Protein AF-A0A7C6SJ55-F1 (afdb_monomer)

Secondary structure (DSSP, 8-state):
--HHHHHHHHHHHS-HHHHHHHHHHHTT-HHHHHHHHHHHHHHHHHTT--HHHHHHHHHHHHHHTT----EEEEETTEEEEE-

Solvent-accessible surface area (backbone atoms only — not comparable to full-atom values): 4877 Å² total; per-residue (Å²): 137,53,73,68,58,56,52,50,61,52,49,67,74,64,43,70,60,62,59,51,51,56,58,59,62,49,68,79,35,65,68,58,54,51,51,50,32,52,50,53,33,52,54,35,46,75,72,67,44,56,56,71,58,32,37,51,51,30,50,52,55,39,44,73,67,66,49,86,64,71,50,67,50,61,54,100,88,50,75,49,76,50,112

Sequence (83 aa):
MNEQELVNAVIEKINVADINEQCSEIKGNSDMIFRLVLKAGEVLLHNGGEIFRVEQTMEIIANHYGVVSIDVYAVSNGIFVTM

Mean predicted aligned error: 11.93 Å

Structure (mmCIF, N/CA/C/O backbone):
data_AF-A0A7C6SJ55-F1
#
_entry.id   AF-A0A7C6SJ55-F1
#
loop_
_atom_site.group_PDB
_atom_site.id
_atom_site.type_symbol
_atom_site.label_atom_id
_atom_site.label_alt_id
_atom_site.label_comp_id
_atom_site.label_asym_id
_atom_site.label_entity_id
_atom_site.label_seq_id
_atom_site.pdbx_PDB_ins_code
_atom_site.Cartn_x
_atom_site.Cartn_y
_atom_site.Cartn_z
_atom_site.occupancy
_atom_site.B_iso_or_equiv
_atom_site.auth_seq_id
_atom_site.auth_comp_id
_atom_site.auth_asym_id
_atom_site.auth_atom_id
_atom_site.pdbx_PDB_model_num
ATOM 1 N N . MET A 1 1 ? -36.462 31.157 -9.117 1.00 56.72 1 MET A N 1
ATOM 2 C CA . MET A 1 1 ? -35.266 30.397 -8.725 1.00 56.72 1 MET A CA 1
ATOM 3 C C . MET A 1 1 ? -34.233 31.422 -8.303 1.00 56.72 1 MET A C 1
ATOM 5 O O . MET A 1 1 ? -33.753 32.160 -9.157 1.00 56.72 1 MET A O 1
ATOM 9 N N . ASN A 1 2 ? -34.045 31.584 -6.994 1.00 73.94 2 ASN A N 1
ATOM 10 C CA . ASN A 1 2 ? -33.195 32.638 -6.427 1.00 73.94 2 ASN A CA 1
ATOM 11 C C . ASN A 1 2 ? -31.722 32.203 -6.402 1.00 73.94 2 ASN A C 1
ATOM 13 O O . ASN A 1 2 ? -31.434 31.016 -6.275 1.00 73.94 2 ASN A O 1
ATOM 17 N N . GLU A 1 3 ? -30.789 33.159 -6.451 1.00 74.75 3 GLU A N 1
ATOM 18 C CA . GLU A 1 3 ? -29.348 32.887 -6.282 1.00 74.75 3 GLU A CA 1
ATOM 19 C C . GLU A 1 3 ? -29.053 32.083 -5.003 1.00 74.75 3 GLU A C 1
ATOM 21 O O . GLU A 1 3 ? -28.240 31.163 -5.041 1.00 74.75 3 GLU A O 1
ATOM 26 N N . GLN A 1 4 ? -29.775 32.337 -3.902 1.00 70.25 4 GLN A N 1
ATOM 27 C CA . GLN A 1 4 ? -29.669 31.543 -2.670 1.00 70.25 4 GLN A CA 1
ATOM 28 C C . GLN A 1 4 ? -30.019 30.055 -2.857 1.00 70.25 4 GLN A C 1
ATOM 30 O O . GLN A 1 4 ? -29.352 29.206 -2.276 1.00 70.25 4 GLN A O 1
ATOM 35 N N . GLU A 1 5 ? -31.038 29.717 -3.656 1.00 75.44 5 GLU A N 1
ATOM 36 C CA . GLU A 1 5 ? -31.402 28.311 -3.913 1.00 75.44 5 GLU A CA 1
ATOM 37 C C . GLU A 1 5 ? -30.322 27.603 -4.733 1.00 75.44 5 GLU A C 1
ATOM 39 O O . GLU A 1 5 ? -30.011 26.442 -4.477 1.00 75.44 5 GLU A O 1
ATOM 44 N N . LEU A 1 6 ? -29.716 28.312 -5.690 1.00 69.88 6 LEU A N 1
ATOM 45 C CA . LEU A 1 6 ? -28.647 27.775 -6.529 1.00 69.88 6 LEU A CA 1
ATOM 46 C C . LEU A 1 6 ? -27.364 27.529 -5.725 1.00 69.88 6 LEU A C 1
ATOM 48 O O . LEU A 1 6 ? -26.736 26.485 -5.881 1.00 69.88 6 LEU A O 1
ATOM 52 N N . VAL A 1 7 ? -27.002 28.455 -4.832 1.00 73.00 7 VAL A N 1
ATOM 53 C CA . VAL A 1 7 ? -25.856 28.299 -3.923 1.00 73.00 7 VAL A CA 1
ATOM 54 C C . VAL A 1 7 ? -26.086 27.136 -2.954 1.00 73.00 7 VAL A C 1
ATOM 56 O O . VAL A 1 7 ? -25.190 26.314 -2.775 1.00 73.00 7 VAL A O 1
ATOM 59 N N . ASN A 1 8 ? -27.294 26.999 -2.401 1.00 68.19 8 ASN A N 1
ATOM 60 C CA . ASN A 1 8 ? -27.628 25.899 -1.493 1.00 68.19 8 ASN A CA 1
ATOM 61 C C . ASN A 1 8 ? -27.583 24.529 -2.191 1.00 68.19 8 ASN A C 1
ATOM 63 O O . ASN A 1 8 ? -27.026 23.587 -1.637 1.00 68.19 8 ASN A O 1
ATOM 67 N N . ALA A 1 9 ? -28.064 24.434 -3.435 1.00 69.81 9 ALA A N 1
ATOM 68 C CA . ALA A 1 9 ? -27.997 23.205 -4.231 1.00 69.81 9 ALA A CA 1
ATOM 69 C C . ALA A 1 9 ? -26.562 22.815 -4.642 1.00 69.81 9 ALA A C 1
ATOM 71 O O . ALA A 1 9 ? -26.281 21.641 -4.887 1.00 69.81 9 ALA A O 1
ATOM 72 N N . VAL A 1 10 ? -25.643 23.784 -4.751 1.00 67.25 10 VAL A N 1
ATOM 73 C CA . VAL A 1 10 ? -24.214 23.518 -4.991 1.00 67.25 10 VAL A CA 1
ATOM 74 C C . VAL A 1 10 ? -23.519 23.074 -3.702 1.00 67.25 10 VAL A C 1
ATOM 76 O O . VAL A 1 10 ? -22.724 22.140 -3.747 1.00 67.25 10 VAL A O 1
ATOM 79 N N . ILE A 1 11 ? -23.849 23.681 -2.557 1.00 63.34 11 ILE A N 1
ATOM 80 C CA . ILE A 1 11 ? -23.310 23.294 -1.243 1.00 63.34 11 ILE A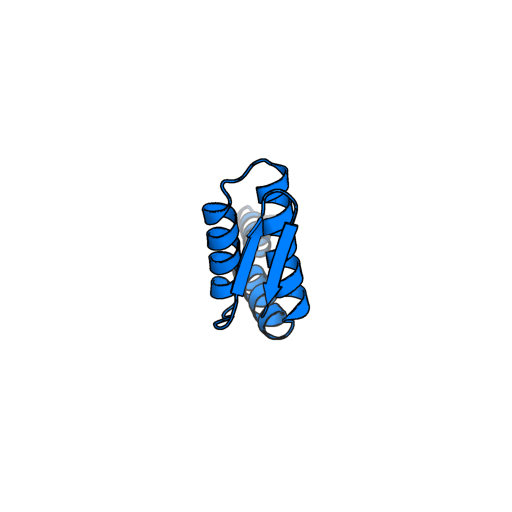 CA 1
ATOM 81 C C . ILE A 1 11 ? -23.762 21.879 -0.850 1.00 63.34 11 ILE A C 1
ATOM 83 O O . ILE A 1 11 ? -22.931 21.100 -0.393 1.00 63.34 11 ILE A O 1
ATOM 87 N N . GLU A 1 12 ? -25.018 21.495 -1.108 1.00 62.59 12 GLU A N 1
ATOM 88 C CA . GLU A 1 12 ? -25.494 20.113 -0.901 1.00 62.59 12 GLU A CA 1
ATOM 89 C C . GLU A 1 12 ? -24.710 19.075 -1.720 1.00 62.59 12 GLU A C 1
ATOM 91 O O . GLU A 1 12 ? -24.552 17.942 -1.280 1.00 62.59 12 GLU A O 1
ATOM 96 N N . LYS A 1 13 ? -24.173 19.448 -2.889 1.00 60.03 13 LYS A N 1
ATOM 97 C CA . LYS A 1 13 ? -23.347 18.560 -3.727 1.00 60.03 13 LYS A CA 1
ATOM 98 C C . LYS A 1 13 ? -21.876 18.504 -3.305 1.00 60.03 13 LYS A C 1
ATOM 100 O O . LYS A 1 13 ? -21.145 17.645 -3.789 1.00 60.03 13 LYS A O 1
ATOM 105 N N . ILE A 1 14 ? -21.439 19.409 -2.429 1.00 56.88 14 ILE A N 1
ATOM 106 C CA . ILE A 1 14 ? -20.103 19.429 -1.818 1.00 56.88 14 ILE A CA 1
ATOM 107 C C . ILE A 1 14 ? -20.281 19.151 -0.322 1.00 56.88 14 ILE A C 1
ATOM 109 O O . ILE A 1 14 ? -19.918 19.955 0.536 1.00 56.88 14 ILE A O 1
ATOM 113 N N . ASN A 1 15 ? -20.900 18.023 0.019 1.00 56.34 15 ASN A N 1
ATOM 114 C CA . ASN A 1 15 ? -21.077 17.662 1.413 1.00 56.34 15 ASN A CA 1
ATOM 115 C C . ASN A 1 15 ? -19.858 16.869 1.901 1.00 56.34 15 ASN A C 1
ATOM 117 O O . ASN A 1 15 ? -19.645 15.717 1.533 1.00 56.34 15 ASN A O 1
ATOM 121 N N . VAL A 1 16 ? -19.045 17.485 2.762 1.00 55.34 16 VAL A N 1
ATOM 122 C CA . VAL A 1 16 ? -17.918 16.819 3.447 1.00 55.34 16 VAL A CA 1
ATOM 123 C C . VAL A 1 16 ? -18.411 15.619 4.281 1.00 55.34 16 VAL A C 1
ATOM 125 O O . VAL A 1 16 ? -17.638 14.705 4.567 1.00 55.34 16 VAL A O 1
ATOM 128 N N . ALA A 1 17 ? -19.702 15.586 4.635 1.00 52.78 17 ALA A N 1
ATOM 129 C CA . ALA A 1 17 ? -20.329 14.453 5.307 1.00 52.78 17 ALA A CA 1
ATOM 130 C C . ALA A 1 17 ? -20.398 13.189 4.429 1.00 52.78 17 ALA A C 1
ATOM 132 O O . ALA A 1 17 ? -20.085 12.124 4.944 1.00 52.78 17 ALA A O 1
ATOM 133 N N . ASP A 1 18 ? -20.676 13.299 3.123 1.00 50.78 18 ASP A N 1
ATOM 134 C CA . ASP A 1 18 ? -20.731 12.134 2.217 1.00 50.78 18 ASP A CA 1
ATOM 135 C C . ASP A 1 18 ? -19.348 11.482 2.049 1.00 50.78 18 ASP A C 1
ATOM 137 O O . ASP A 1 18 ? -19.225 10.262 1.959 1.00 50.78 18 ASP A O 1
ATOM 141 N N . ILE A 1 19 ? -18.280 12.289 2.079 1.00 56.44 19 ILE A N 1
ATOM 142 C CA . ILE A 1 19 ? -16.892 11.796 2.071 1.00 56.44 19 ILE A CA 1
ATOM 143 C C . ILE A 1 19 ? -16.577 11.068 3.388 1.00 56.44 19 ILE A C 1
ATOM 145 O O . ILE A 1 19 ? -15.972 9.997 3.383 1.00 56.44 19 ILE A O 1
ATOM 149 N N . ASN A 1 20 ? -16.998 11.626 4.526 1.00 51.06 20 ASN A N 1
ATOM 150 C CA . ASN A 1 20 ? -16.760 11.019 5.838 1.00 51.06 20 ASN A CA 1
ATOM 151 C C . ASN A 1 20 ? -17.601 9.752 6.078 1.00 51.06 20 ASN A C 1
ATOM 153 O O . ASN A 1 20 ? -17.140 8.852 6.779 1.00 51.06 20 ASN A O 1
ATOM 157 N N . GLU A 1 21 ? -18.799 9.664 5.499 1.00 51.41 21 GLU A N 1
ATOM 158 C CA . GLU A 1 21 ? -19.685 8.500 5.597 1.00 51.41 21 GLU A CA 1
ATOM 159 C C . GLU A 1 21 ? -19.192 7.340 4.716 1.00 51.41 21 GLU A C 1
ATOM 161 O O . GLU A 1 21 ? -19.148 6.197 5.168 1.00 51.41 21 GLU A O 1
ATOM 166 N N . GLN A 1 22 ? -18.633 7.631 3.534 1.00 52.47 22 GLN A N 1
ATOM 167 C CA . GLN A 1 22 ? -17.875 6.633 2.766 1.00 52.47 22 GLN A CA 1
ATOM 168 C C . GLN A 1 22 ? -16.637 6.126 3.529 1.00 52.47 22 GLN A C 1
ATOM 170 O O . GLN A 1 22 ? -16.332 4.933 3.503 1.00 52.47 22 GLN A O 1
ATOM 175 N N . CYS A 1 23 ? -15.935 6.999 4.261 1.00 45.56 23 CYS A N 1
ATOM 176 C CA . CYS A 1 23 ? -14.786 6.606 5.085 1.00 45.56 23 CYS A CA 1
ATOM 177 C C . CYS A 1 23 ? -15.163 5.758 6.318 1.00 45.56 23 CYS A C 1
ATOM 179 O O . CYS A 1 23 ? -14.325 4.989 6.797 1.00 45.56 23 CYS A O 1
ATOM 181 N N . SER A 1 24 ? -16.391 5.863 6.843 1.00 44.59 24 SER A N 1
ATOM 182 C CA . SER A 1 24 ? -16.851 5.073 7.996 1.00 44.59 24 SER A CA 1
ATOM 183 C C . SER A 1 24 ? -17.390 3.688 7.608 1.00 44.59 24 SER A C 1
ATOM 185 O O . SER A 1 24 ? -17.216 2.751 8.387 1.00 44.59 24 SER A O 1
ATOM 187 N N . GLU A 1 25 ? -17.930 3.508 6.396 1.00 49.31 25 GLU A N 1
ATOM 188 C CA . GLU A 1 25 ? -18.286 2.183 5.850 1.00 49.31 25 GLU A CA 1
ATOM 189 C C . GLU A 1 25 ? -17.052 1.328 5.500 1.00 49.31 25 GLU A C 1
ATOM 191 O O . GLU A 1 25 ? -17.066 0.106 5.669 1.00 49.31 25 GLU A O 1
ATOM 196 N N . ILE A 1 26 ? -15.942 1.949 5.081 1.00 53.91 26 ILE A N 1
ATOM 197 C CA . ILE A 1 26 ? -14.693 1.238 4.744 1.00 53.91 26 ILE A CA 1
ATOM 198 C C . ILE A 1 26 ? -14.008 0.651 5.990 1.00 53.91 26 ILE A C 1
ATOM 200 O O . ILE A 1 26 ? -13.312 -0.361 5.890 1.00 53.91 26 ILE A O 1
ATOM 204 N N . LYS A 1 27 ? -14.258 1.208 7.183 1.00 50.94 27 LYS A N 1
ATOM 205 C CA . LYS A 1 27 ? -13.694 0.722 8.458 1.00 50.94 27 LYS A CA 1
ATOM 206 C C . LYS A 1 27 ? -14.036 -0.740 8.783 1.00 50.94 27 LYS A C 1
ATOM 208 O O . LYS A 1 27 ? -13.372 -1.328 9.630 1.00 50.94 27 LYS A O 1
ATOM 213 N N . GLY A 1 28 ? -15.049 -1.321 8.135 1.00 53.66 28 GLY A N 1
ATOM 214 C CA . GLY A 1 28 ? -15.423 -2.732 8.278 1.00 53.66 28 GLY A CA 1
ATOM 215 C C . GLY A 1 28 ? -14.939 -3.654 7.154 1.00 53.66 28 GLY A C 1
ATOM 216 O O . GLY A 1 28 ? -15.196 -4.853 7.224 1.00 53.66 28 GLY A O 1
ATOM 217 N N . ASN A 1 29 ? -14.277 -3.134 6.113 1.00 76.00 29 ASN A N 1
ATOM 218 C CA . ASN A 1 29 ? -13.941 -3.906 4.917 1.00 76.00 29 ASN A CA 1
ATOM 219 C C . ASN A 1 29 ? -12.429 -3.916 4.650 1.00 76.00 29 ASN A C 1
ATOM 221 O O . ASN A 1 29 ? -11.936 -3.272 3.720 1.00 76.00 29 ASN A O 1
ATOM 225 N N . SER A 1 30 ? -11.697 -4.669 5.478 1.00 82.62 30 SER A N 1
ATOM 226 C CA . SER A 1 30 ? -10.244 -4.862 5.362 1.00 82.62 30 SER A CA 1
ATOM 227 C C . SER A 1 30 ? -9.811 -5.270 3.950 1.00 82.62 30 SER A C 1
ATOM 229 O O . SER A 1 30 ? -8.774 -4.812 3.479 1.00 82.62 30 SER A O 1
ATOM 231 N N . ASP A 1 31 ? -10.637 -6.033 3.224 1.00 87.38 31 ASP A N 1
ATOM 232 C CA . ASP A 1 31 ? -10.371 -6.421 1.833 1.00 87.38 31 ASP A CA 1
ATOM 233 C C . ASP A 1 31 ? -10.316 -5.218 0.882 1.00 87.38 31 ASP A C 1
ATOM 235 O O . ASP A 1 31 ? -9.496 -5.193 -0.040 1.00 87.38 31 ASP A O 1
ATOM 239 N N . MET A 1 32 ? -11.176 -4.212 1.072 1.00 89.88 32 MET A N 1
ATOM 240 C CA . MET A 1 32 ? -11.140 -2.998 0.251 1.00 89.88 32 MET A CA 1
ATOM 241 C C . MET A 1 32 ? -9.889 -2.171 0.535 1.00 89.88 32 MET A C 1
ATOM 243 O O . MET A 1 32 ? -9.237 -1.721 -0.408 1.00 89.88 32 MET A O 1
ATOM 247 N N . ILE A 1 33 ? -9.526 -2.012 1.812 1.00 91.06 33 ILE A N 1
ATOM 248 C CA . ILE A 1 33 ? -8.314 -1.285 2.216 1.00 91.06 33 ILE A CA 1
ATOM 249 C C . ILE A 1 33 ? -7.078 -1.996 1.652 1.00 91.06 33 ILE A C 1
ATOM 251 O O . ILE A 1 33 ? -6.235 -1.363 1.018 1.00 91.06 33 ILE A O 1
ATOM 255 N N . PHE A 1 34 ? -7.011 -3.320 1.788 1.00 92.00 34 PHE A N 1
ATOM 256 C CA . PHE A 1 34 ? -5.934 -4.137 1.239 1.00 92.00 34 PHE A CA 1
ATOM 257 C C . PHE A 1 34 ? -5.800 -3.971 -0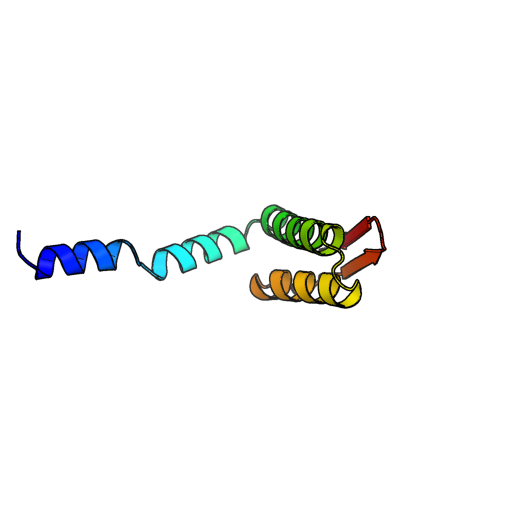.282 1.00 92.00 34 PHE A C 1
ATOM 259 O O . PHE A 1 34 ? -4.706 -3.730 -0.796 1.00 92.00 34 PHE A O 1
ATOM 266 N N . ARG A 1 35 ? -6.918 -4.027 -1.021 1.00 92.94 35 ARG A N 1
ATOM 267 C CA . ARG A 1 35 ? -6.930 -3.814 -2.480 1.00 92.94 35 ARG A C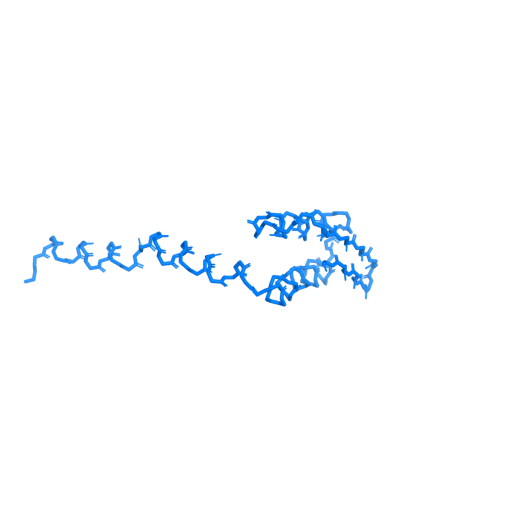A 1
ATOM 268 C C . ARG A 1 35 ? -6.496 -2.405 -2.872 1.00 92.94 35 ARG A C 1
ATOM 270 O O . ARG A 1 35 ? -5.782 -2.262 -3.862 1.00 92.94 35 ARG A O 1
ATOM 277 N N . LEU A 1 36 ? -6.911 -1.385 -2.121 1.00 94.12 36 LEU A N 1
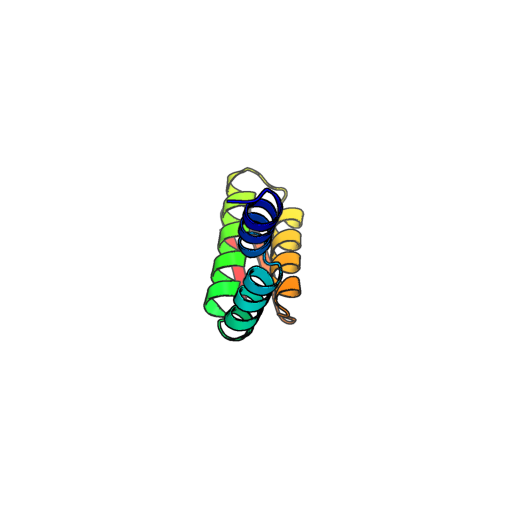ATOM 278 C CA . LEU A 1 36 ? -6.500 0.000 -2.347 1.00 94.12 36 LEU A CA 1
ATOM 279 C C . LEU A 1 36 ? -4.985 0.150 -2.187 1.00 94.12 36 LEU A C 1
ATOM 281 O O . LEU A 1 36 ? -4.321 0.674 -3.082 1.00 94.12 36 LEU A O 1
ATOM 285 N N . VAL A 1 37 ? -4.445 -0.348 -1.075 1.00 95.31 37 VAL A N 1
ATOM 286 C CA . VAL A 1 37 ? -3.014 -0.292 -0.764 1.00 95.31 37 VAL A C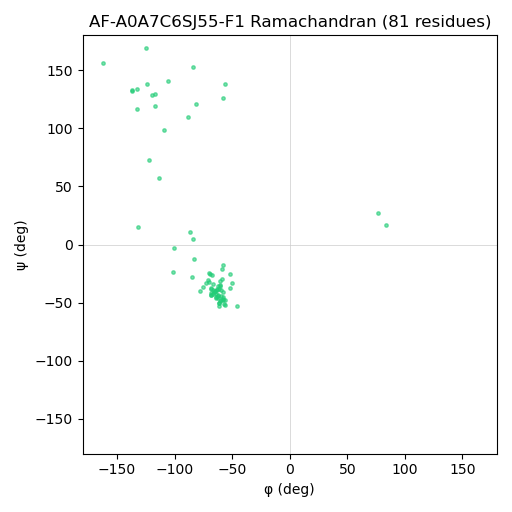A 1
ATOM 287 C C . VAL A 1 37 ? -2.200 -1.026 -1.831 1.00 95.31 37 VAL A C 1
ATOM 289 O O . VAL A 1 37 ? -1.263 -0.452 -2.388 1.00 95.31 37 VAL A O 1
ATOM 292 N N . LEU A 1 38 ? -2.599 -2.249 -2.195 1.00 95.06 38 LEU A N 1
ATOM 293 C CA . LEU A 1 38 ? -1.961 -3.004 -3.276 1.00 95.06 38 LEU A CA 1
ATOM 294 C C . LEU A 1 38 ? -1.986 -2.250 -4.605 1.00 95.06 38 LEU A C 1
ATOM 296 O O . LEU A 1 38 ? -0.969 -2.198 -5.296 1.00 95.06 38 LEU A O 1
ATOM 300 N N . LYS A 1 39 ? -3.130 -1.658 -4.972 1.00 96.25 39 LYS A N 1
ATOM 301 C CA . LYS A 1 39 ? -3.254 -0.97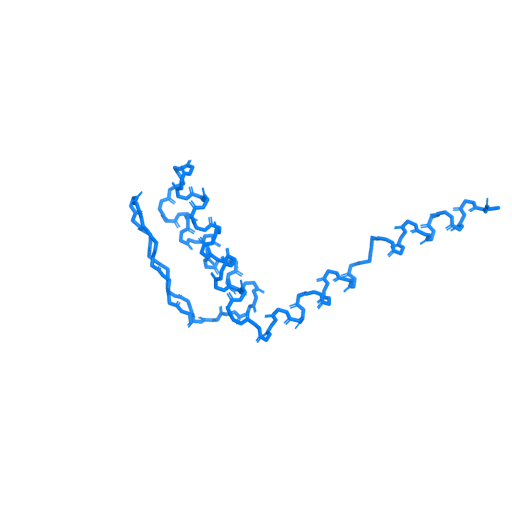1 -6.258 1.00 96.25 39 LYS A CA 1
ATOM 302 C C . LYS A 1 39 ? -2.405 0.293 -6.316 1.00 96.25 39 LYS A C 1
ATOM 304 O O . LYS A 1 39 ? -1.798 0.563 -7.351 1.00 96.25 39 LYS A O 1
ATOM 309 N N . ALA A 1 40 ? -2.334 1.041 -5.216 1.00 96.44 40 ALA A N 1
ATOM 310 C CA . ALA A 1 40 ? -1.440 2.187 -5.097 1.00 96.44 40 ALA A CA 1
ATOM 311 C C . ALA A 1 40 ? 0.021 1.756 -5.286 1.00 96.44 40 ALA A C 1
ATOM 313 O O . ALA A 1 40 ? 0.729 2.341 -6.106 1.00 96.44 40 ALA A O 1
ATOM 314 N N . GLY A 1 41 ? 0.436 0.684 -4.606 1.00 96.06 41 GLY A N 1
ATOM 315 C CA 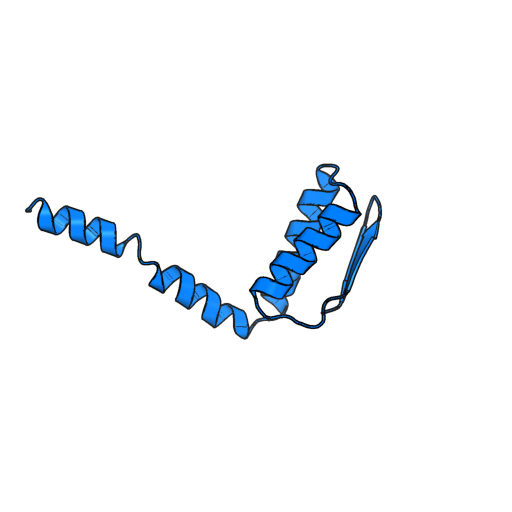. GLY A 1 41 ? 1.762 0.099 -4.763 1.00 96.06 41 GLY A CA 1
ATOM 316 C C . GLY A 1 41 ? 2.084 -0.284 -6.207 1.00 96.06 41 GLY A C 1
ATOM 317 O O . GLY A 1 41 ? 3.104 0.138 -6.748 1.00 96.06 41 GLY A O 1
ATOM 318 N N . GLU A 1 42 ? 1.190 -1.045 -6.847 1.00 95.94 42 GLU A N 1
ATOM 319 C CA . GLU A 1 42 ? 1.341 -1.515 -8.229 1.00 95.94 42 GLU A CA 1
ATOM 320 C C . GLU A 1 42 ? 1.545 -0.344 -9.197 1.00 95.94 42 GLU A C 1
ATOM 322 O O . GLU A 1 42 ? 2.472 -0.359 -10.006 1.00 95.94 42 GLU A O 1
ATOM 327 N N . VAL A 1 43 ? 0.708 0.694 -9.093 1.00 96.56 43 VAL A N 1
ATOM 328 C CA . VAL A 1 43 ? 0.790 1.877 -9.958 1.00 96.56 43 VAL A CA 1
ATOM 329 C C . VAL A 1 43 ? 2.103 2.622 -9.739 1.00 96.56 43 VAL A C 1
ATOM 331 O O . VAL A 1 43 ? 2.760 2.988 -10.713 1.00 96.56 43 VAL A O 1
ATOM 334 N N . LEU A 1 44 ? 2.508 2.853 -8.490 1.00 96.06 44 LEU A N 1
ATOM 335 C CA . LEU A 1 44 ? 3.749 3.572 -8.199 1.00 96.06 44 LEU A CA 1
ATOM 336 C C . LEU A 1 44 ? 4.973 2.799 -8.700 1.00 96.06 44 LEU A C 1
ATOM 338 O O . LEU A 1 44 ? 5.836 3.385 -9.352 1.00 96.06 44 LEU A O 1
ATOM 342 N N . LEU A 1 45 ? 5.024 1.488 -8.457 1.00 94.62 45 LEU A N 1
ATOM 343 C CA . LEU A 1 45 ? 6.136 0.641 -8.878 1.00 94.62 45 LEU A CA 1
ATOM 344 C C . LEU A 1 45 ? 6.214 0.532 -10.409 1.00 94.62 45 LEU A C 1
ATOM 346 O O . LEU A 1 45 ? 7.295 0.670 -10.978 1.00 94.62 45 LEU A O 1
ATOM 350 N N . HIS A 1 46 ? 5.073 0.374 -11.090 1.00 94.62 46 HIS A N 1
ATOM 351 C CA . HIS A 1 46 ? 5.017 0.329 -12.556 1.00 94.62 46 HIS A CA 1
ATOM 352 C C . HIS A 1 46 ? 5.530 1.622 -13.207 1.00 94.62 46 HIS A C 1
ATOM 354 O O . HIS A 1 46 ? 6.122 1.585 -14.282 1.00 94.62 46 HIS A O 1
ATOM 360 N N . ASN A 1 47 ? 5.344 2.764 -12.541 1.00 94.62 47 ASN A N 1
ATOM 361 C CA . ASN A 1 47 ? 5.832 4.062 -13.004 1.00 94.62 47 ASN A CA 1
ATOM 362 C C . ASN A 1 47 ? 7.277 4.373 -12.568 1.00 94.62 47 ASN A C 1
ATOM 364 O O . ASN A 1 47 ? 7.732 5.505 -12.728 1.00 94.62 47 ASN A O 1
ATOM 368 N N . GLY A 1 48 ? 8.015 3.397 -12.029 1.00 93.69 48 GLY A N 1
ATOM 369 C CA . GLY A 1 48 ? 9.405 3.586 -11.611 1.00 93.69 48 GLY A CA 1
ATOM 370 C C . GLY A 1 48 ? 9.554 4.348 -10.294 1.00 93.69 48 GLY A C 1
ATOM 371 O O . GLY A 1 48 ? 10.567 5.015 -10.079 1.00 93.69 48 GLY A O 1
ATOM 372 N N . GLY A 1 49 ? 8.550 4.274 -9.418 1.00 94.69 49 GLY A N 1
ATOM 373 C CA . GLY A 1 49 ? 8.643 4.785 -8.058 1.00 94.69 49 GLY A CA 1
ATOM 374 C C . GLY A 1 49 ? 9.816 4.156 -7.304 1.00 94.69 49 GLY A C 1
ATOM 375 O O . GLY A 1 49 ? 10.069 2.955 -7.397 1.00 94.69 49 GLY A O 1
ATOM 376 N N . GLU A 1 50 ? 10.538 4.976 -6.545 1.00 96.50 50 GLU A N 1
ATOM 377 C CA . GLU A 1 50 ? 11.584 4.503 -5.637 1.00 96.50 50 GLU A CA 1
ATOM 378 C C . GLU A 1 50 ? 10.978 3.513 -4.633 1.00 96.50 50 GLU A C 1
ATOM 380 O O . GLU A 1 50 ? 10.013 3.862 -3.957 1.00 96.50 50 GLU A O 1
ATOM 385 N N . ILE A 1 51 ? 11.548 2.306 -4.522 1.00 95.56 51 ILE A N 1
ATOM 386 C CA . ILE A 1 51 ? 10.999 1.181 -3.736 1.00 95.56 51 ILE A CA 1
ATOM 387 C C . ILE A 1 51 ? 10.544 1.630 -2.344 1.00 95.56 51 ILE A C 1
ATOM 389 O O . ILE A 1 51 ? 9.378 1.476 -1.993 1.00 95.56 51 ILE A O 1
ATOM 393 N N . PHE A 1 52 ? 11.432 2.293 -1.604 1.00 95.81 52 PHE A N 1
ATOM 394 C CA . PHE A 1 52 ? 11.137 2.779 -0.260 1.00 95.81 52 PHE A CA 1
ATOM 395 C C . PHE A 1 52 ? 9.964 3.777 -0.224 1.00 95.81 52 PHE A C 1
ATOM 397 O O . PHE A 1 52 ? 9.158 3.761 0.699 1.00 95.81 52 PHE A O 1
ATOM 404 N N . ARG A 1 53 ? 9.802 4.624 -1.250 1.00 96.25 53 ARG A N 1
ATOM 405 C CA . ARG A 1 53 ? 8.666 5.561 -1.336 1.00 96.25 53 ARG A CA 1
ATOM 406 C C . ARG A 1 53 ? 7.355 4.862 -1.658 1.00 96.25 53 ARG A C 1
ATOM 408 O O . ARG A 1 53 ? 6.305 5.330 -1.217 1.00 96.25 53 ARG A O 1
ATOM 415 N N . VAL A 1 54 ? 7.404 3.785 -2.440 1.00 97.06 54 VAL A N 1
ATOM 416 C CA . VAL A 1 54 ? 6.231 2.950 -2.713 1.00 97.06 54 VAL A CA 1
ATOM 417 C C . VAL A 1 54 ? 5.731 2.350 -1.403 1.00 97.06 54 VAL A C 1
ATOM 419 O O . VAL A 1 54 ? 4.573 2.561 -1.049 1.00 97.06 54 VAL A O 1
ATOM 422 N N . GLU A 1 55 ? 6.624 1.702 -0.653 1.00 97.25 55 GLU A N 1
ATOM 423 C CA . GLU A 1 55 ? 6.325 1.094 0.650 1.00 97.25 55 GLU A CA 1
ATOM 424 C C . GLU A 1 55 ? 5.768 2.127 1.639 1.00 97.25 55 GLU A C 1
ATOM 426 O O . GLU A 1 55 ? 4.665 1.960 2.155 1.00 97.25 55 GLU A O 1
ATOM 431 N N . GLN A 1 56 ? 6.450 3.267 1.804 1.00 97.31 56 GLN A N 1
ATOM 432 C CA . GLN A 1 56 ? 5.984 4.347 2.681 1.00 97.31 56 GLN A CA 1
ATOM 433 C C . GLN A 1 56 ? 4.597 4.872 2.299 1.00 97.31 56 GLN A C 1
ATOM 435 O O . GLN A 1 56 ? 3.773 5.161 3.164 1.00 97.31 56 GLN A O 1
ATOM 440 N N . THR A 1 57 ? 4.319 5.022 1.002 1.00 97.31 57 THR A N 1
ATOM 441 C CA . THR A 1 57 ? 3.008 5.509 0.548 1.00 97.31 57 THR A CA 1
ATOM 442 C C . THR A 1 57 ? 1.912 4.502 0.886 1.00 97.31 57 THR A C 1
ATOM 444 O O . THR A 1 57 ? 0.835 4.887 1.341 1.00 97.31 57 THR A O 1
ATOM 447 N N . MET A 1 58 ? 2.195 3.214 0.703 1.00 96.62 58 MET A N 1
ATOM 448 C CA . MET A 1 58 ? 1.286 2.124 1.044 1.00 96.62 58 MET A CA 1
ATOM 449 C C . MET A 1 58 ? 0.975 2.084 2.548 1.00 96.62 58 MET A C 1
ATOM 451 O O . MET A 1 58 ? -0.196 1.982 2.920 1.00 96.62 58 MET A O 1
ATOM 455 N N . GLU A 1 59 ? 1.985 2.256 3.402 1.00 96.12 59 GLU A N 1
ATOM 456 C CA . GLU A 1 59 ? 1.817 2.368 4.857 1.00 96.12 59 GLU A CA 1
ATOM 457 C C . GLU A 1 59 ? 0.983 3.594 5.252 1.00 96.12 59 GLU A C 1
ATOM 459 O O . GLU A 1 59 ? 0.078 3.492 6.078 1.00 96.12 59 GLU A O 1
ATOM 464 N N . ILE A 1 60 ? 1.236 4.761 4.647 1.00 95.94 60 ILE A N 1
ATOM 465 C CA . ILE A 1 60 ? 0.473 5.992 4.919 1.00 95.94 60 ILE A CA 1
ATOM 466 C C . ILE A 1 60 ? -1.014 5.797 4.601 1.00 95.94 60 ILE A C 1
ATOM 468 O O . ILE A 1 60 ? -1.865 6.191 5.402 1.00 95.94 60 ILE A O 1
ATOM 472 N N . ILE A 1 61 ? -1.334 5.175 3.461 1.00 94.75 61 ILE A N 1
ATOM 473 C CA . ILE A 1 61 ? -2.719 4.887 3.067 1.00 94.75 61 ILE A CA 1
ATOM 474 C C . ILE A 1 61 ? -3.372 3.958 4.096 1.00 94.75 61 ILE A C 1
ATOM 476 O O . ILE A 1 61 ? -4.446 4.272 4.601 1.00 94.75 61 ILE A O 1
ATOM 480 N N . ALA A 1 62 ? -2.721 2.849 4.449 1.00 92.75 62 ALA A N 1
ATOM 481 C CA . ALA A 1 62 ? -3.232 1.894 5.432 1.00 92.75 62 ALA A CA 1
ATOM 482 C C . ALA A 1 62 ? -3.496 2.537 6.806 1.00 92.75 62 ALA A C 1
ATOM 484 O O . ALA A 1 62 ? -4.585 2.395 7.372 1.00 92.75 62 ALA A O 1
ATOM 485 N N . ASN A 1 63 ? -2.525 3.309 7.298 1.00 92.12 63 ASN A N 1
ATOM 486 C CA . ASN A 1 63 ? -2.602 4.015 8.574 1.00 92.12 63 ASN A CA 1
ATOM 487 C C . ASN A 1 63 ? -3.741 5.043 8.596 1.00 92.12 63 ASN A C 1
ATOM 489 O O . ASN A 1 63 ? -4.400 5.211 9.623 1.00 92.12 63 ASN A O 1
ATOM 493 N N . HIS A 1 64 ? -4.017 5.708 7.469 1.00 92.50 64 HIS A N 1
ATOM 494 C CA . HIS A 1 64 ? -5.131 6.653 7.358 1.00 92.50 64 HIS A CA 1
ATOM 495 C C . HIS A 1 64 ? -6.493 5.987 7.613 1.00 92.50 64 HIS A C 1
ATOM 497 O O . HIS A 1 64 ? -7.360 6.582 8.252 1.00 92.50 64 HIS A O 1
ATOM 503 N N . TYR A 1 65 ? -6.662 4.732 7.186 1.00 89.94 65 TYR A N 1
ATOM 504 C CA . TYR A 1 65 ? -7.871 3.943 7.448 1.00 89.94 65 TYR A CA 1
ATOM 505 C C . TYR A 1 65 ? -7.868 3.244 8.819 1.00 89.94 65 TYR A C 1
ATOM 507 O O . TYR A 1 65 ? -8.816 2.533 9.153 1.00 89.94 65 TYR A O 1
ATOM 515 N N . GLY A 1 66 ? -6.850 3.483 9.650 1.00 88.88 66 GLY A N 1
ATOM 516 C CA . GLY A 1 66 ? -6.753 2.945 11.006 1.00 88.88 66 GLY A CA 1
ATOM 517 C C . GLY A 1 66 ? -6.192 1.527 11.086 1.00 88.88 66 GLY A C 1
ATOM 518 O O . GLY A 1 66 ? -6.348 0.883 12.124 1.00 88.88 66 GLY A O 1
ATOM 519 N N . VAL A 1 67 ? -5.544 1.034 10.028 1.00 89.81 67 VAL A N 1
ATOM 520 C CA . VAL A 1 67 ? -4.832 -0.242 10.091 1.00 89.81 67 VAL A CA 1
ATOM 521 C C . VAL A 1 67 ? -3.463 -0.038 10.724 1.00 89.81 67 VAL A C 1
ATOM 523 O O . VAL A 1 67 ? -2.664 0.744 10.227 1.00 89.81 67 VAL A O 1
ATOM 526 N N . VAL A 1 68 ? -3.222 -0.734 11.837 1.00 83.44 68 VAL A N 1
ATOM 527 C CA . VAL A 1 68 ? -2.033 -0.551 12.691 1.00 83.44 68 VAL A CA 1
ATOM 528 C C . VAL A 1 68 ? -0.973 -1.631 12.449 1.00 83.44 68 VAL A C 1
ATOM 530 O O . VAL A 1 68 ? 0.202 -1.414 12.722 1.00 83.44 68 VAL A O 1
ATOM 533 N N . SER A 1 69 ? -1.382 -2.795 11.940 1.00 87.81 69 SER A N 1
ATOM 534 C CA . SER A 1 69 ? -0.501 -3.890 11.534 1.00 87.81 69 SER A CA 1
ATOM 535 C C . SER A 1 69 ? -0.512 -3.999 10.019 1.00 87.81 69 SER A C 1
ATOM 537 O O . SER A 1 69 ? -1.435 -4.567 9.444 1.00 87.81 69 SER A O 1
ATOM 539 N N . ILE A 1 70 ? 0.491 -3.425 9.367 1.00 91.69 70 ILE A N 1
ATOM 540 C CA . ILE A 1 70 ? 0.734 -3.654 7.949 1.00 91.69 70 ILE A CA 1
ATOM 541 C C . ILE A 1 70 ? 2.228 -3.847 7.728 1.00 91.69 70 ILE A C 1
ATOM 543 O O . ILE A 1 70 ? 3.034 -3.054 8.205 1.00 91.69 70 ILE A O 1
ATOM 547 N N . ASP A 1 71 ? 2.571 -4.885 6.977 1.00 94.56 71 ASP A N 1
ATOM 548 C CA . ASP A 1 71 ? 3.926 -5.141 6.510 1.00 94.56 71 ASP A CA 1
ATOM 549 C C . ASP A 1 71 ? 3.928 -5.076 4.984 1.00 94.56 71 ASP A C 1
ATOM 551 O O . ASP A 1 71 ? 3.227 -5.848 4.320 1.00 94.56 71 ASP A O 1
ATOM 555 N N . VAL A 1 72 ?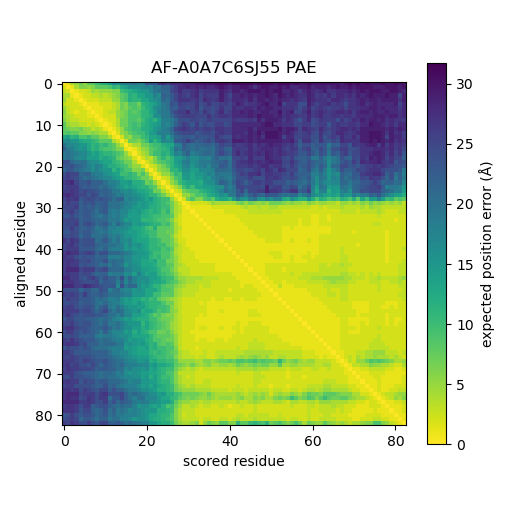 4.706 -4.148 4.424 1.00 94.81 72 VAL A N 1
ATOM 556 C CA . VAL A 1 72 ? 4.833 -3.943 2.979 1.00 94.81 72 VAL A CA 1
ATOM 557 C C . VAL A 1 72 ? 6.278 -4.165 2.562 1.00 94.81 72 VAL A C 1
ATOM 559 O O . VAL A 1 72 ? 7.189 -3.562 3.116 1.00 94.81 72 VAL A O 1
ATOM 562 N N . TYR A 1 73 ? 6.471 -4.999 1.544 1.00 95.50 73 TYR A N 1
ATOM 563 C CA . TYR A 1 73 ? 7.770 -5.230 0.925 1.00 95.50 73 TYR A CA 1
ATOM 564 C C . TYR A 1 73 ? 7.638 -5.166 -0.591 1.00 95.50 73 TYR A C 1
ATOM 566 O O . TYR A 1 73 ? 6.963 -5.996 -1.205 1.00 95.50 73 TYR A O 1
ATOM 574 N N . ALA A 1 74 ? 8.300 -4.200 -1.209 1.00 93.50 74 ALA A N 1
ATOM 575 C CA . ALA A 1 74 ? 8.371 -4.044 -2.647 1.00 93.50 74 ALA A CA 1
ATOM 576 C C . ALA A 1 74 ? 9.753 -4.462 -3.170 1.00 93.50 74 ALA A C 1
ATOM 578 O O . ALA A 1 74 ? 10.807 -4.195 -2.599 1.00 93.50 74 ALA A O 1
ATOM 579 N N . VAL A 1 75 ? 9.746 -5.126 -4.317 1.00 92.88 75 VAL A N 1
ATOM 580 C CA . VAL A 1 75 ? 10.924 -5.434 -5.129 1.00 92.88 75 VAL A CA 1
ATOM 581 C C . VAL A 1 75 ? 10.680 -4.904 -6.534 1.00 92.88 75 VAL A C 1
ATOM 583 O O . VAL A 1 75 ? 9.557 -4.555 -6.879 1.00 92.88 75 VAL A O 1
ATOM 586 N N . SER A 1 76 ? 11.702 -4.878 -7.388 1.00 85.81 76 SER A N 1
ATOM 587 C CA . SER A 1 76 ? 11.617 -4.237 -8.711 1.00 85.81 76 SER A CA 1
ATOM 588 C C . SER A 1 76 ? 10.428 -4.677 -9.581 1.00 85.81 76 SER A C 1
ATOM 590 O O . SER A 1 76 ? 10.000 -3.910 -10.430 1.00 85.81 76 SER A O 1
ATOM 592 N N . ASN A 1 77 ? 9.895 -5.887 -9.376 1.00 84.62 77 ASN A N 1
ATOM 593 C CA . ASN A 1 77 ? 8.796 -6.451 -10.169 1.00 84.62 77 ASN A CA 1
ATOM 594 C C . A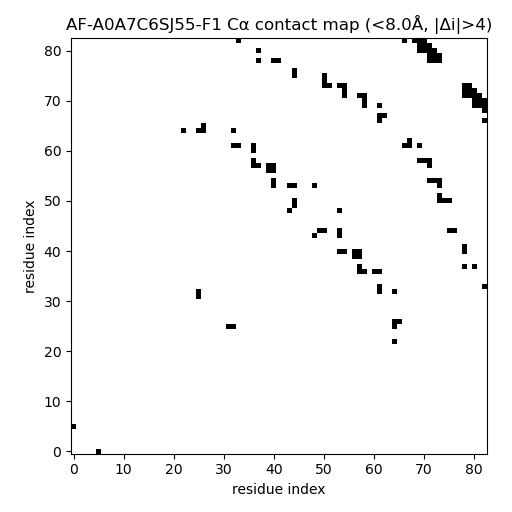SN A 1 77 ? 7.662 -7.048 -9.319 1.00 84.62 77 ASN A C 1
ATOM 596 O O . ASN A 1 77 ? 6.879 -7.851 -9.822 1.00 84.62 77 ASN A O 1
ATOM 600 N N . GLY A 1 78 ? 7.597 -6.745 -8.024 1.00 90.44 78 GLY A N 1
ATOM 601 C CA . GLY A 1 78 ? 6.660 -7.424 -7.135 1.00 90.44 78 GLY A CA 1
ATOM 602 C C . GLY A 1 78 ? 6.435 -6.679 -5.837 1.00 90.44 78 GLY A C 1
ATOM 603 O O . GLY A 1 78 ? 7.271 -5.893 -5.406 1.00 90.44 78 GLY A O 1
ATOM 604 N N . ILE A 1 79 ? 5.286 -6.936 -5.225 1.00 94.75 79 ILE A N 1
ATOM 605 C CA . ILE A 1 79 ? 4.878 -6.332 -3.963 1.00 94.75 79 ILE A CA 1
ATOM 606 C C . ILE A 1 79 ? 4.266 -7.431 -3.103 1.00 94.75 79 ILE A C 1
ATOM 608 O O . ILE A 1 79 ? 3.426 -8.200 -3.573 1.00 94.75 79 ILE A O 1
ATOM 612 N N . PHE A 1 80 ? 4.690 -7.490 -1.849 1.00 94.62 80 PHE A N 1
ATOM 613 C CA . PHE A 1 80 ? 4.165 -8.371 -0.821 1.00 94.62 80 PHE A CA 1
ATOM 614 C C . PHE A 1 80 ? 3.554 -7.504 0.274 1.00 94.62 80 PHE A C 1
ATOM 616 O O . PHE A 1 80 ? 4.187 -6.559 0.738 1.00 94.62 80 PHE A O 1
ATOM 623 N N . VAL A 1 81 ? 2.318 -7.816 0.661 1.00 93.00 81 VAL A N 1
ATOM 624 C CA . VAL A 1 81 ? 1.589 -7.102 1.714 1.00 93.00 81 VAL A CA 1
ATOM 625 C C . VAL A 1 81 ? 0.968 -8.118 2.657 1.00 93.00 81 VAL A C 1
ATOM 627 O O . VAL A 1 81 ? 0.336 -9.069 2.197 1.00 93.00 81 VAL A O 1
ATOM 630 N N . THR A 1 82 ? 1.124 -7.892 3.958 1.00 91.88 82 THR A N 1
ATOM 631 C CA . THR A 1 82 ? 0.386 -8.586 5.024 1.00 91.88 82 THR A CA 1
ATOM 632 C C . THR A 1 82 ? -0.317 -7.540 5.882 1.00 91.88 82 THR A C 1
ATOM 634 O O . THR A 1 82 ? 0.262 -6.485 6.136 1.00 91.88 82 THR A O 1
ATOM 637 N N . MET A 1 83 ? -1.569 -7.799 6.264 1.00 82.69 83 MET A N 1
ATOM 638 C CA . MET A 1 83 ? -2.445 -6.852 6.959 1.00 82.69 83 MET A CA 1
ATOM 639 C C . MET A 1 83 ? -3.340 -7.572 7.968 1.00 82.69 83 MET A C 1
ATOM 641 O O . MET A 1 83 ? -3.768 -8.703 7.635 1.00 82.69 83 MET A O 1
#

Foldseek 3Di:
DDPVVVVVVVVVVVDVVVVVVVLVVCLPPVVVLVVVLVVQLVVCLVVVHDQVVSQVVSVVSCVVSPNPDWDWGDDNNDIDIDD

Nearest PDB structures (foldseek):
  5vht-assembly1_B  TM=5.206E-01  e=3.935E+00  Escherichia coli K-12
  6rrq-assembly1_A  TM=4.826E-01  e=8.785E+00  Pseudomonas aeruginosa PAO1

pLDDT: mean 81.53, std 16.98, range [44.59, 97.31]

Radius of gyration: 17.95 Å; Cα contacts (8 Å, |Δi|>4): 67; chains: 1; bounding box: 47×42×26 Å